Protein AF-A0A7W1NS97-F1 (afdb_monomer_lite)

Sequence (180 aa):
MHKWMLFLVIACLSVSNKSIAQDATPAAPERVLAISTVPILVPPLTSDNAIERYTIAMKKADDAGVKGNLITKRWSELEPSAGQYTLDDFSGDLNYRTATYYSIELVGIQVLNTTAKETPSDLMKVAFDSPQMIDRFQKLWDALLPHLNKNGNYSGREKRSSMKGSRKGIKHVDTLFTSG

Radius of gyration: 30.52 Å; chains: 1; bounding box: 34×119×59 Å

pLDDT: mean 76.78, std 21.69, range [33.47, 98.56]

Secondary structure (DSSP, 8-state):
----------------------PPPPPPPPPPPEE------SSPP-HHHHHHHHHHHHHHHHHTT--EEEEEEEHHHH-SBTTB---HHHHHHHHHHHHHH--EEEEEEESEETTEE-S-GGGTTS-TTSHHHHHHHHHHHHHHTTTS-TTS--TT---TTSSSS---------------

Structure (mmCIF, N/CA/C/O backbone):
data_AF-A0A7W1NS97-F1
#
_entry.id   AF-A0A7W1NS97-F1
#
loop_
_atom_site.group_PDB
_atom_site.id
_atom_site.type_symbol
_atom_site.label_atom_id
_atom_site.label_alt_id
_atom_site.label_comp_id
_atom_site.label_asym_id
_atom_site.label_entity_id
_atom_site.label_seq_id
_atom_site.pdbx_PDB_ins_code
_atom_site.Cartn_x
_atom_site.Cartn_y
_atom_site.Cartn_z
_atom_site.occupancy
_atom_site.B_iso_or_equiv
_atom_site.auth_seq_id
_atom_site.auth_comp_id
_atom_site.auth_asym_id
_atom_site.auth_atom_id
_atom_site.pdbx_PDB_model_num
ATOM 1 N N . MET A 1 1 ? 4.764 99.474 9.372 1.00 42.44 1 MET A N 1
ATOM 2 C CA . MET A 1 1 ? 3.933 99.320 8.156 1.00 42.44 1 MET A CA 1
ATOM 3 C C . MET A 1 1 ? 3.620 97.842 7.985 1.00 42.44 1 MET A C 1
ATOM 5 O O . MET A 1 1 ? 4.542 97.043 7.925 1.00 42.44 1 MET A O 1
ATOM 9 N N . HIS A 1 2 ? 2.337 97.489 8.052 1.00 43.53 2 HIS A N 1
ATOM 10 C CA . HIS A 1 2 ? 1.835 96.120 8.195 1.00 43.53 2 HIS A CA 1
ATOM 11 C C . HIS A 1 2 ? 1.759 95.410 6.834 1.00 43.53 2 HIS A C 1
ATOM 13 O O . HIS A 1 2 ? 1.086 95.902 5.932 1.00 43.53 2 HIS A O 1
ATOM 19 N N . LYS A 1 3 ? 2.403 94.244 6.696 1.00 49.88 3 LYS A N 1
ATOM 20 C CA . LYS A 1 3 ? 2.183 93.307 5.584 1.00 49.88 3 LYS A CA 1
ATOM 21 C C . LYS A 1 3 ? 1.525 92.043 6.134 1.00 49.88 3 LYS A C 1
ATOM 23 O O . LYS A 1 3 ? 2.154 91.278 6.856 1.00 49.88 3 LYS A O 1
ATOM 28 N N . TRP A 1 4 ? 0.253 91.864 5.796 1.00 42.16 4 TRP A N 1
ATOM 29 C CA . TRP A 1 4 ? -0.492 90.624 5.986 1.00 42.16 4 TRP A CA 1
ATOM 30 C C . TRP A 1 4 ? 0.001 89.592 4.968 1.00 42.16 4 TRP A C 1
ATOM 32 O O . TRP A 1 4 ? 0.036 89.879 3.772 1.00 42.16 4 TRP A O 1
ATOM 42 N N . MET A 1 5 ? 0.399 88.410 5.435 1.00 52.81 5 MET A N 1
ATOM 43 C CA . MET A 1 5 ? 0.837 87.302 4.588 1.00 52.81 5 MET A CA 1
ATOM 44 C C . MET A 1 5 ? -0.236 86.211 4.628 1.00 52.81 5 MET A C 1
ATOM 46 O O . MET A 1 5 ? -0.421 85.532 5.635 1.00 52.81 5 MET A O 1
ATOM 50 N N . LEU A 1 6 ? -0.986 86.114 3.531 1.00 52.41 6 LEU A N 1
ATOM 51 C CA . LEU A 1 6 ? -2.028 85.123 3.282 1.00 52.41 6 LEU A CA 1
ATOM 52 C C . LEU A 1 6 ? -1.347 83.796 2.896 1.00 52.41 6 LEU A C 1
ATOM 54 O O . LEU A 1 6 ? -0.725 83.713 1.839 1.00 52.41 6 LEU A O 1
ATOM 58 N N . PHE A 1 7 ? -1.431 82.769 3.743 1.00 45.03 7 PHE A N 1
ATOM 59 C CA . PHE A 1 7 ? -0.982 81.417 3.395 1.00 45.03 7 PHE A CA 1
ATOM 60 C C . PHE A 1 7 ? -2.134 80.648 2.736 1.00 45.03 7 PHE A C 1
ATOM 62 O O . PHE A 1 7 ? -3.095 80.257 3.394 1.00 45.03 7 PHE A O 1
ATOM 69 N N . LEU A 1 8 ? -2.027 80.441 1.423 1.00 50.50 8 LEU A N 1
ATOM 70 C CA . LEU A 1 8 ? -2.881 79.546 0.647 1.00 50.50 8 LEU A CA 1
ATOM 71 C C . LEU A 1 8 ? -2.296 78.127 0.735 1.00 50.50 8 LEU A C 1
ATOM 73 O O . LEU A 1 8 ? -1.243 77.850 0.163 1.00 50.50 8 LEU A O 1
ATOM 77 N N . VAL A 1 9 ? -2.959 77.230 1.464 1.00 49.09 9 VAL A N 1
ATOM 78 C CA . VAL A 1 9 ? -2.593 75.806 1.525 1.00 49.09 9 VAL A CA 1
ATOM 79 C C . VAL A 1 9 ? -3.272 75.086 0.361 1.00 49.09 9 VAL A C 1
ATOM 81 O O . VAL A 1 9 ? -4.471 74.823 0.398 1.00 49.09 9 VAL A O 1
ATOM 84 N N . ILE A 1 10 ? -2.507 74.774 -0.687 1.00 55.78 10 ILE A N 1
ATOM 85 C CA . ILE A 1 10 ? -2.942 73.888 -1.773 1.00 55.78 10 ILE A CA 1
ATOM 86 C C . ILE A 1 10 ? -2.661 72.449 -1.331 1.00 55.78 10 ILE A C 1
ATOM 88 O O . ILE A 1 10 ? -1.513 72.006 -1.299 1.00 55.78 10 ILE A O 1
ATOM 92 N N . ALA A 1 11 ? -3.713 71.718 -0.967 1.00 49.06 11 ALA A N 1
ATOM 93 C CA . ALA A 1 11 ? -3.638 70.286 -0.713 1.00 49.06 11 ALA A CA 1
ATOM 94 C C . ALA A 1 11 ? -3.582 69.531 -2.054 1.00 49.06 11 ALA A C 1
ATOM 96 O O . ALA A 1 11 ? -4.597 69.349 -2.724 1.00 49.06 11 ALA A O 1
ATOM 97 N N . CYS A 1 12 ? -2.385 69.096 -2.452 1.00 41.09 12 CYS A N 1
ATOM 98 C CA . CYS A 1 12 ? -2.197 68.156 -3.557 1.00 41.09 12 CYS A CA 1
ATOM 99 C C . CYS A 1 12 ? -2.679 66.762 -3.123 1.00 41.09 12 CYS A C 1
ATOM 101 O O . CYS A 1 12 ? -1.971 66.037 -2.424 1.00 41.09 12 CYS A O 1
ATOM 103 N N . LEU A 1 13 ? -3.893 66.384 -3.526 1.00 44.28 13 LEU A N 1
ATOM 104 C CA . LEU A 1 13 ? -4.386 65.011 -3.428 1.00 44.28 13 LEU A CA 1
ATOM 105 C C . LEU A 1 13 ? -3.743 64.168 -4.536 1.00 44.28 13 LEU A C 1
ATOM 107 O O . LEU A 1 13 ? -4.236 64.091 -5.659 1.00 44.28 13 LEU A O 1
ATOM 111 N N . SER A 1 14 ? -2.620 63.533 -4.212 1.00 56.59 14 SER A N 1
ATOM 112 C CA . SER A 1 14 ? -1.971 62.539 -5.065 1.00 56.59 14 SER A CA 1
ATOM 113 C C . SER A 1 14 ? -2.809 61.256 -5.092 1.00 56.59 14 SER A C 1
ATOM 115 O O . SER A 1 14 ? -2.684 60.403 -4.211 1.00 56.59 14 SER A O 1
ATOM 117 N N . VAL A 1 15 ? -3.668 61.092 -6.100 1.00 48.72 15 VAL A N 1
ATOM 118 C CA . VAL A 1 15 ? -4.340 59.812 -6.370 1.00 48.72 15 VAL A CA 1
ATOM 119 C C . VAL A 1 15 ? -3.282 58.824 -6.868 1.00 48.72 15 VAL A C 1
ATOM 121 O O . VAL A 1 15 ? -2.881 58.842 -8.029 1.00 48.72 15 VAL A O 1
ATOM 124 N N . SER A 1 16 ? -2.768 57.985 -5.968 1.00 59.44 16 SER A N 1
ATOM 125 C CA . SER A 1 16 ? -1.888 56.876 -6.342 1.00 59.44 16 SER A CA 1
ATOM 126 C C . SER A 1 16 ? -2.710 55.803 -7.052 1.00 59.44 16 SER A C 1
ATOM 128 O O . SER A 1 16 ? -3.383 55.005 -6.401 1.00 59.44 16 SER A O 1
ATOM 130 N N . ASN A 1 17 ? -2.629 55.760 -8.382 1.00 54.44 17 ASN A N 1
ATOM 131 C CA . ASN A 1 17 ? -3.072 54.613 -9.170 1.00 54.44 17 ASN A CA 1
ATOM 132 C C . ASN A 1 17 ? -2.186 53.407 -8.827 1.00 54.44 17 ASN A C 1
ATOM 134 O O . ASN A 1 17 ? -1.141 53.186 -9.439 1.00 54.44 17 ASN A O 1
ATOM 138 N N . LYS A 1 18 ? -2.588 52.622 -7.823 1.00 53.09 18 LYS A N 1
ATOM 139 C CA . LYS A 1 18 ? -2.045 51.279 -7.619 1.00 53.09 18 LYS A CA 1
ATOM 140 C C . LYS A 1 18 ? -2.528 50.416 -8.779 1.00 53.09 18 LYS A C 1
ATOM 142 O O . L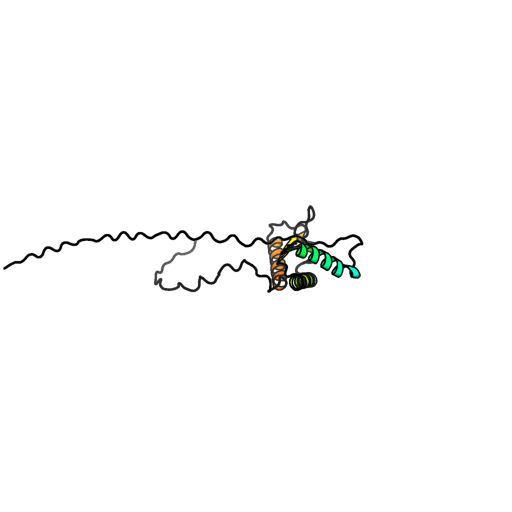YS A 1 18 ? -3.661 49.947 -8.774 1.00 53.09 18 LYS A O 1
ATOM 147 N N . SER A 1 19 ? -1.668 50.243 -9.778 1.00 58.56 19 SER A N 1
ATOM 148 C CA . SER A 1 19 ? -1.813 49.178 -10.765 1.00 58.56 19 SER A CA 1
ATOM 149 C C . SER A 1 19 ? -1.901 47.856 -10.003 1.00 58.56 19 SER A C 1
ATOM 151 O O . SER A 1 19 ? -0.951 47.467 -9.320 1.00 58.56 19 SER A O 1
ATOM 153 N N . ILE A 1 20 ? -3.068 47.215 -10.039 1.00 54.00 20 ILE A N 1
ATOM 154 C CA . ILE A 1 20 ? -3.230 45.852 -9.544 1.00 54.00 20 ILE A CA 1
ATOM 155 C C . ILE A 1 20 ? -2.512 44.989 -10.574 1.00 54.00 20 ILE A C 1
ATOM 157 O O . ILE A 1 20 ? -3.050 44.718 -11.646 1.00 54.00 20 ILE A O 1
ATOM 161 N N . ALA A 1 21 ? -1.259 44.641 -10.286 1.00 61.03 21 ALA A N 1
ATOM 162 C CA . ALA A 1 21 ? -0.554 43.623 -11.042 1.00 61.03 21 ALA A CA 1
ATOM 163 C C . ALA A 1 21 ? -1.426 42.364 -11.015 1.00 61.03 21 ALA A C 1
ATOM 165 O O . ALA A 1 21 ? -1.726 41.829 -9.949 1.00 61.03 21 ALA A O 1
ATOM 166 N N . GLN A 1 22 ? -1.910 41.963 -12.186 1.00 57.50 22 GLN A N 1
ATOM 167 C CA . GLN A 1 22 ? -2.656 40.731 -12.361 1.00 57.50 22 GLN A CA 1
ATOM 168 C C . GLN A 1 22 ? -1.674 39.592 -12.083 1.00 57.50 22 GLN A C 1
ATOM 170 O O . GLN A 1 22 ? -0.779 39.346 -12.892 1.00 57.50 22 GLN A O 1
ATOM 175 N N . ASP A 1 23 ? -1.786 38.974 -10.903 1.00 64.62 23 ASP A N 1
ATOM 176 C CA . ASP A 1 23 ? -0.985 37.807 -10.542 1.00 64.62 23 ASP A CA 1
ATOM 177 C C . ASP A 1 23 ? -1.112 36.777 -11.666 1.00 64.62 23 ASP A C 1
ATOM 179 O O . ASP A 1 23 ? -2.217 36.391 -12.060 1.00 64.62 23 ASP A O 1
ATOM 183 N N . ALA A 1 24 ? 0.028 36.388 -12.235 1.00 67.31 24 ALA A N 1
ATOM 184 C CA . ALA A 1 24 ? 0.067 35.391 -13.287 1.00 67.31 24 ALA A CA 1
ATOM 185 C C . ALA A 1 24 ? -0.602 34.110 -12.777 1.00 67.31 24 ALA A C 1
ATOM 187 O O . ALA A 1 24 ? -0.263 33.615 -11.699 1.00 67.31 24 ALA A O 1
ATOM 188 N N . THR A 1 25 ? -1.546 33.572 -13.552 1.00 71.62 25 THR A N 1
ATOM 189 C CA . THR A 1 25 ? -2.173 32.283 -13.257 1.00 71.62 25 THR A CA 1
ATOM 190 C C . THR A 1 25 ? -1.071 31.250 -13.011 1.00 71.62 25 THR A C 1
ATOM 192 O O . THR A 1 25 ? -0.216 31.082 -13.888 1.00 71.62 25 THR A O 1
ATOM 195 N N . PRO A 1 26 ? -1.049 30.566 -11.849 1.00 72.81 26 PRO A N 1
ATOM 196 C CA . PRO A 1 26 ? -0.063 29.530 -11.587 1.00 72.81 26 PRO A CA 1
ATOM 197 C C . PRO A 1 26 ? -0.066 28.513 -12.727 1.00 72.81 26 PRO A C 1
ATOM 199 O O . PRO A 1 26 ? -1.133 28.069 -13.160 1.00 72.81 26 PRO A O 1
ATOM 202 N N . ALA A 1 27 ? 1.120 28.161 -13.229 1.00 77.75 27 ALA A N 1
ATOM 203 C CA . ALA A 1 27 ? 1.251 27.109 -14.227 1.00 77.75 27 ALA A CA 1
ATOM 204 C C . ALA A 1 27 ? 0.567 25.837 -13.707 1.00 77.75 27 ALA A C 1
ATOM 206 O O . ALA A 1 27 ? 0.719 25.480 -12.535 1.00 77.75 27 ALA A O 1
ATOM 207 N N . ALA A 1 28 ? -0.215 25.178 -14.566 1.00 73.88 28 ALA A N 1
ATOM 208 C CA . ALA A 1 28 ? -0.874 23.936 -14.192 1.00 73.88 28 ALA A CA 1
ATOM 209 C C . ALA A 1 28 ? 0.185 22.922 -13.724 1.00 73.88 28 ALA A C 1
ATOM 211 O O . ALA A 1 28 ? 1.239 22.823 -14.360 1.00 73.88 28 ALA A O 1
ATOM 212 N N . PRO A 1 29 ? -0.066 22.182 -12.629 1.00 76.31 29 PRO A N 1
ATOM 213 C CA . PRO A 1 29 ? 0.884 21.187 -12.161 1.00 76.31 29 PRO A CA 1
ATOM 214 C C . PRO A 1 29 ? 1.110 20.134 -13.247 1.00 76.31 29 PRO A C 1
ATOM 216 O O . PRO A 1 29 ? 0.182 19.764 -13.976 1.00 76.31 29 PRO A O 1
ATOM 219 N N . GLU A 1 30 ? 2.349 19.657 -13.343 1.00 80.81 30 GLU A N 1
ATOM 220 C CA . GLU A 1 30 ? 2.714 18.552 -14.223 1.00 80.81 30 GLU A CA 1
ATOM 221 C C . GLU A 1 30 ? 1.827 17.337 -13.917 1.00 80.81 30 GLU A C 1
ATOM 223 O O . GLU A 1 30 ? 1.668 16.933 -12.762 1.00 80.81 30 GLU A O 1
ATOM 228 N N . ARG A 1 31 ? 1.195 16.777 -14.952 1.00 81.56 31 ARG A N 1
ATOM 229 C CA . ARG A 1 31 ? 0.335 15.598 -14.821 1.00 81.56 31 ARG A CA 1
ATOM 230 C C . ARG A 1 31 ? 1.141 14.362 -15.179 1.00 81.56 31 ARG A C 1
ATOM 232 O O . ARG A 1 31 ? 1.620 14.245 -16.302 1.00 81.56 31 ARG A O 1
ATOM 239 N N . VAL A 1 32 ? 1.234 13.429 -14.241 1.00 82.19 32 VAL A N 1
ATOM 240 C CA . VAL A 1 32 ? 1.912 12.147 -14.437 1.00 82.19 32 VAL A CA 1
ATOM 241 C C . VAL A 1 32 ? 0.875 11.065 -14.716 1.00 82.19 32 VAL A C 1
ATOM 243 O O . VAL A 1 32 ? -0.061 10.881 -13.937 1.00 82.19 32 VAL A O 1
ATOM 246 N N . LEU A 1 33 ? 1.044 10.334 -15.821 1.00 88.31 33 LEU A N 1
ATOM 247 C CA . LEU A 1 33 ? 0.286 9.110 -16.063 1.00 88.31 33 LEU A CA 1
ATOM 248 C C . LEU A 1 33 ? 0.733 8.050 -15.055 1.00 88.31 33 LEU A C 1
ATOM 250 O O . LEU A 1 33 ? 1.902 7.654 -15.059 1.00 88.31 33 LEU A O 1
ATOM 254 N N . ALA A 1 34 ? -0.208 7.585 -14.234 1.00 89.69 34 ALA A N 1
ATOM 255 C CA . ALA A 1 34 ? 0.006 6.502 -13.290 1.00 89.69 34 ALA A CA 1
ATOM 256 C C . ALA A 1 34 ? -0.949 5.335 -13.551 1.00 89.69 34 ALA A C 1
ATOM 258 O O . ALA A 1 34 ? -2.145 5.548 -13.755 1.00 89.69 34 ALA A O 1
ATOM 259 N N . ILE A 1 35 ? -0.428 4.108 -13.519 1.00 91.31 35 ILE A N 1
ATOM 260 C CA . ILE A 1 35 ? -1.227 2.879 -13.633 1.00 91.31 35 ILE A CA 1
ATOM 261 C C . ILE A 1 35 ? -0.839 1.887 -12.537 1.00 91.31 35 ILE A C 1
ATOM 263 O O . ILE A 1 35 ? 0.261 1.952 -12.002 1.00 91.31 35 ILE A O 1
ATOM 267 N N . SER A 1 36 ? -1.724 0.952 -12.194 1.00 91.19 36 SER A N 1
ATOM 268 C CA . SER A 1 36 ? -1.328 -0.185 -11.359 1.00 91.19 36 SER A CA 1
ATOM 269 C C . SER A 1 36 ? -0.723 -1.265 -12.249 1.00 91.19 36 SER A C 1
ATOM 271 O O . SER A 1 36 ? -1.423 -1.878 -13.058 1.00 91.19 36 SER A O 1
ATOM 273 N N . THR A 1 37 ? 0.589 -1.461 -12.143 1.00 91.31 37 THR A N 1
ATOM 274 C CA . THR A 1 37 ? 1.310 -2.413 -12.989 1.00 91.31 37 THR A CA 1
ATOM 275 C C . THR A 1 37 ? 1.310 -3.795 -12.352 1.00 91.31 37 THR A C 1
ATOM 277 O O . THR A 1 37 ? 2.015 -4.050 -11.374 1.00 91.31 37 THR A O 1
ATOM 280 N N . VAL A 1 38 ? 0.538 -4.706 -12.938 1.00 89.38 38 VAL A N 1
ATOM 281 C CA . VAL A 1 38 ? 0.438 -6.109 -12.518 1.00 89.38 38 VAL A CA 1
ATOM 282 C C . VAL A 1 38 ? 1.061 -7.032 -13.568 1.00 89.38 38 VAL A C 1
ATOM 284 O O . VAL A 1 38 ? 0.863 -6.821 -14.768 1.00 89.38 38 VAL A O 1
ATOM 287 N N . PRO A 1 39 ? 1.823 -8.059 -13.152 1.00 91.25 39 PRO A N 1
ATOM 288 C CA . PRO A 1 39 ? 2.391 -9.024 -14.072 1.00 91.25 39 PRO A CA 1
ATOM 289 C C . PRO A 1 39 ? 1.295 -9.910 -14.659 1.00 91.25 39 PRO A C 1
ATOM 291 O O . PRO A 1 39 ? 0.219 -10.088 -14.087 1.00 91.25 39 PRO A O 1
ATOM 294 N N . ILE A 1 40 ? 1.600 -10.533 -15.795 1.00 90.50 40 ILE A N 1
ATOM 295 C CA . ILE A 1 40 ? 0.772 -11.622 -16.315 1.00 90.50 40 ILE A CA 1
ATOM 296 C C . ILE A 1 40 ? 0.730 -12.721 -15.234 1.00 90.50 40 ILE A C 1
ATOM 298 O O . ILE A 1 40 ? 1.746 -12.991 -14.586 1.00 90.50 40 ILE A O 1
ATOM 302 N N . LEU A 1 41 ? -0.423 -13.369 -15.041 1.00 91.38 41 LEU A N 1
ATOM 303 C CA . LEU A 1 41 ? -0.627 -14.399 -14.004 1.00 91.38 41 LEU A CA 1
ATOM 304 C C . LEU A 1 41 ? -0.704 -15.833 -14.555 1.00 91.38 41 LEU A C 1
ATOM 306 O O . LEU A 1 41 ? -0.917 -16.774 -13.798 1.00 91.38 41 LEU A O 1
ATOM 310 N N . VAL A 1 42 ? -0.539 -16.003 -15.871 1.00 91.94 42 VAL A N 1
ATOM 311 C CA . VAL A 1 42 ? -0.485 -17.310 -16.544 1.00 91.94 42 VAL A CA 1
ATOM 312 C C . VAL A 1 42 ? 0.895 -17.495 -17.194 1.00 91.94 42 VAL A C 1
ATOM 314 O O . VAL A 1 42 ? 1.293 -16.638 -17.993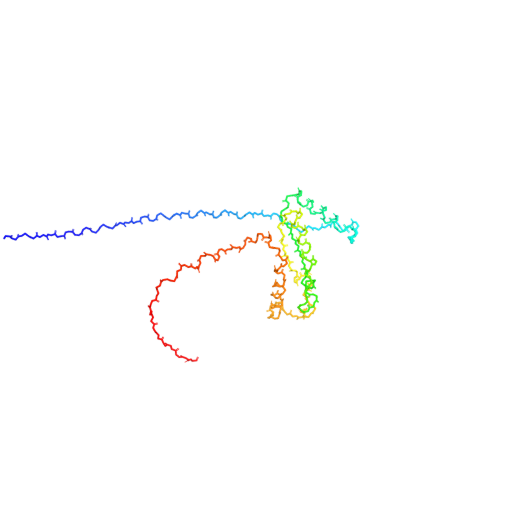 1.00 91.94 42 VAL A O 1
ATOM 317 N N . PRO A 1 43 ? 1.672 -18.538 -16.844 1.00 89.25 43 PRO A N 1
ATOM 318 C CA . PRO A 1 43 ? 1.452 -19.471 -15.727 1.00 89.25 43 PRO A CA 1
ATOM 319 C C . PRO A 1 43 ? 1.453 -18.755 -14.358 1.00 89.25 43 PRO A C 1
ATOM 321 O O . PRO A 1 43 ? 1.843 -17.582 -14.310 1.00 89.25 43 PRO A O 1
ATOM 324 N N . PRO A 1 44 ? 1.021 -19.432 -13.270 1.00 93.19 44 PRO A N 1
ATOM 325 C CA . PRO A 1 44 ? 0.973 -18.846 -11.934 1.00 93.19 44 PRO A CA 1
ATOM 326 C C . PRO A 1 44 ? 2.289 -18.187 -11.527 1.00 93.19 44 PRO A C 1
ATOM 328 O O . PRO A 1 44 ? 3.379 -18.665 -11.860 1.00 93.19 44 PRO A O 1
ATOM 331 N N . LEU A 1 45 ? 2.170 -17.088 -10.787 1.00 90.00 45 LEU A N 1
ATOM 332 C CA . LEU A 1 45 ? 3.322 -16.409 -10.216 1.00 90.00 45 LEU A CA 1
ATOM 333 C C . LEU A 1 45 ? 3.921 -17.288 -9.107 1.00 90.00 45 LEU A C 1
ATOM 335 O O . LEU A 1 45 ? 3.213 -17.685 -8.181 1.00 90.00 45 LEU A O 1
ATOM 339 N N . THR A 1 46 ? 5.209 -17.592 -9.207 1.00 91.81 46 THR A N 1
ATOM 340 C CA . THR A 1 46 ? 5.991 -18.335 -8.209 1.00 91.81 46 THR A CA 1
ATOM 341 C C . THR A 1 46 ? 7.171 -17.484 -7.754 1.00 91.81 46 THR A C 1
ATOM 343 O O . THR A 1 46 ? 7.511 -16.498 -8.407 1.00 91.81 46 THR A O 1
ATOM 346 N N . SER A 1 47 ? 7.831 -17.862 -6.656 1.00 87.38 47 SER A N 1
ATOM 347 C CA . SER A 1 47 ? 9.081 -17.217 -6.219 1.00 87.38 47 SER A CA 1
ATOM 348 C C . SER A 1 47 ? 10.116 -17.131 -7.343 1.00 87.38 47 SER A C 1
ATOM 350 O O . SER A 1 47 ? 10.777 -16.108 -7.499 1.00 87.38 47 SER A O 1
ATOM 352 N N . ASP A 1 48 ? 10.197 -18.181 -8.159 1.00 90.94 48 ASP A N 1
ATOM 353 C CA . ASP A 1 48 ? 11.239 -18.351 -9.169 1.00 90.94 48 ASP A CA 1
ATOM 354 C C . ASP A 1 48 ? 11.014 -17.463 -10.399 1.00 90.94 48 ASP A C 1
ATOM 356 O O . ASP A 1 48 ? 11.972 -17.085 -11.067 1.00 90.94 48 ASP A O 1
ATOM 360 N N . ASN A 1 49 ? 9.757 -17.106 -10.698 1.00 90.38 49 ASN A N 1
ATOM 361 C CA . ASN A 1 49 ? 9.404 -16.300 -11.872 1.00 90.38 49 ASN A CA 1
ATOM 362 C C . ASN A 1 49 ? 8.901 -14.883 -11.535 1.00 90.38 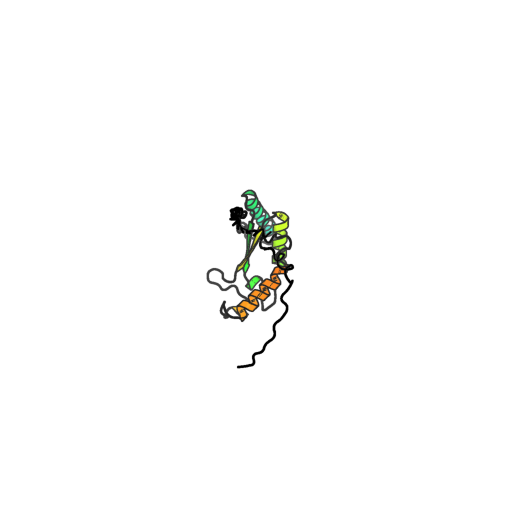49 ASN A C 1
ATOM 364 O O . ASN A 1 49 ? 8.729 -14.067 -12.443 1.00 90.38 49 ASN A O 1
ATOM 368 N N . ALA A 1 50 ? 8.668 -14.568 -10.255 1.00 87.81 50 ALA A N 1
ATOM 369 C CA . ALA A 1 50 ? 8.041 -13.314 -9.849 1.00 87.81 50 ALA A CA 1
ATOM 370 C C . ALA A 1 50 ? 8.841 -12.089 -10.301 1.00 87.81 50 ALA A C 1
ATOM 372 O O . ALA A 1 50 ? 8.271 -11.185 -10.914 1.00 87.81 50 ALA A O 1
ATOM 373 N N . ILE A 1 51 ? 10.152 -12.074 -10.037 1.00 85.69 51 ILE A N 1
ATOM 374 C CA . ILE A 1 51 ? 11.019 -10.928 -10.343 1.00 85.69 51 ILE A CA 1
ATOM 375 C C . ILE A 1 51 ? 10.981 -10.626 -11.840 1.00 85.69 51 ILE A C 1
ATOM 377 O O . ILE A 1 51 ? 10.588 -9.528 -12.223 1.00 85.69 51 ILE A O 1
ATOM 381 N N . GLU A 1 52 ? 11.293 -11.612 -12.685 1.00 90.75 52 GLU A N 1
ATOM 382 C CA . GLU A 1 52 ? 11.301 -11.456 -14.144 1.00 90.75 52 GLU A CA 1
ATOM 383 C C . GLU A 1 52 ? 9.955 -10.933 -14.669 1.00 90.75 52 GLU A C 1
ATOM 385 O O . GLU A 1 52 ? 9.897 -10.000 -15.474 1.00 90.75 52 GLU A O 1
ATOM 390 N N . ARG A 1 53 ? 8.846 -11.490 -14.176 1.00 91.69 53 ARG A N 1
ATOM 391 C CA . ARG A 1 53 ? 7.495 -11.124 -14.618 1.00 91.69 53 ARG A CA 1
ATOM 392 C C . ARG A 1 53 ? 7.126 -9.698 -14.220 1.00 91.69 53 ARG A C 1
ATOM 394 O O . ARG A 1 53 ? 6.528 -8.985 -15.030 1.00 91.69 53 ARG A O 1
ATOM 401 N N . TYR A 1 54 ? 7.499 -9.266 -13.015 1.00 88.75 54 TYR A N 1
ATOM 402 C CA . TYR A 1 54 ? 7.344 -7.874 -12.594 1.00 88.75 54 TYR A CA 1
ATOM 403 C C . TYR A 1 54 ? 8.237 -6.939 -13.411 1.00 88.75 54 TYR A C 1
ATOM 405 O O . TYR A 1 54 ? 7.752 -5.906 -13.867 1.00 88.75 54 TYR A O 1
ATOM 413 N N . THR A 1 55 ? 9.496 -7.308 -13.667 1.00 89.00 55 THR A N 1
ATOM 414 C CA . THR A 1 55 ? 10.414 -6.533 -14.515 1.00 89.00 55 THR A CA 1
ATOM 415 C C . THR A 1 55 ? 9.820 -6.319 -15.910 1.00 89.00 55 THR A C 1
ATOM 417 O O . THR A 1 55 ? 9.761 -5.188 -16.385 1.00 89.00 55 THR A O 1
ATOM 420 N N . ILE A 1 56 ? 9.298 -7.372 -16.549 1.00 93.06 56 ILE A N 1
ATOM 421 C CA . ILE A 1 56 ? 8.666 -7.278 -17.874 1.00 93.06 56 ILE A CA 1
ATOM 422 C C . ILE A 1 56 ? 7.447 -6.348 -17.847 1.00 93.06 56 ILE A C 1
ATOM 424 O O . ILE A 1 56 ? 7.268 -5.544 -18.762 1.00 93.06 56 ILE A O 1
ATOM 428 N N . ALA A 1 57 ? 6.596 -6.451 -16.824 1.00 92.94 57 ALA A N 1
ATOM 429 C CA . ALA A 1 57 ? 5.407 -5.610 -16.711 1.00 92.94 57 ALA A CA 1
ATOM 430 C C . ALA A 1 57 ? 5.767 -4.129 -16.510 1.00 92.94 57 ALA A C 1
ATOM 432 O O . ALA A 1 57 ? 5.230 -3.273 -17.211 1.00 92.94 57 ALA A O 1
ATOM 433 N N . MET A 1 58 ? 6.718 -3.838 -15.618 1.00 90.69 58 MET A N 1
ATOM 434 C CA . MET A 1 58 ? 7.209 -2.479 -15.364 1.00 90.69 58 MET A CA 1
ATOM 435 C C . MET A 1 58 ? 7.869 -1.877 -16.601 1.00 90.69 58 MET A C 1
ATOM 437 O O . MET A 1 58 ? 7.557 -0.747 -16.965 1.00 90.69 58 MET A O 1
ATOM 441 N N . LYS A 1 59 ? 8.700 -2.652 -17.310 1.00 91.81 59 LYS A N 1
ATOM 442 C CA . LYS A 1 59 ? 9.289 -2.211 -18.576 1.00 91.81 59 LYS A CA 1
ATOM 443 C C . LYS A 1 59 ? 8.220 -1.853 -19.610 1.00 91.81 59 LYS A C 1
ATOM 445 O O . LYS A 1 59 ? 8.331 -0.821 -20.256 1.00 91.81 59 LYS A O 1
ATOM 450 N N . LYS A 1 60 ? 7.168 -2.666 -19.751 1.00 93.81 60 LYS A N 1
ATOM 451 C CA . LYS A 1 60 ? 6.064 -2.361 -20.677 1.00 93.81 60 LYS A CA 1
ATOM 452 C C . LYS A 1 60 ? 5.328 -1.073 -20.309 1.00 93.81 60 LYS A C 1
ATOM 454 O O . LYS A 1 60 ? 4.922 -0.343 -21.207 1.00 93.81 60 LYS A O 1
ATOM 459 N N . ALA A 1 61 ? 5.140 -0.810 -19.017 1.00 93.00 61 ALA A N 1
ATOM 460 C CA . ALA A 1 61 ? 4.540 0.436 -18.554 1.00 93.00 61 ALA A CA 1
ATOM 461 C C . ALA A 1 61 ? 5.437 1.641 -18.888 1.00 93.00 61 ALA A C 1
ATOM 463 O O . ALA A 1 61 ? 4.956 2.617 -19.463 1.00 93.00 61 ALA A O 1
ATOM 464 N N . ASP A 1 62 ? 6.739 1.552 -18.599 1.00 91.44 62 ASP A N 1
ATOM 465 C CA . ASP A 1 62 ? 7.699 2.620 -18.906 1.00 91.44 62 ASP A CA 1
ATOM 466 C C . ASP A 1 62 ? 7.822 2.882 -20.418 1.00 91.44 62 ASP A C 1
ATOM 468 O O . ASP A 1 62 ? 7.730 4.033 -20.847 1.00 91.44 62 ASP A O 1
ATOM 472 N N . ASP A 1 63 ? 7.909 1.825 -21.237 1.00 93.06 63 ASP A N 1
ATOM 473 C CA . ASP A 1 63 ? 7.925 1.915 -22.706 1.00 93.06 63 ASP A CA 1
ATOM 474 C C . ASP A 1 63 ? 6.638 2.580 -23.253 1.00 93.06 63 ASP A C 1
ATOM 476 O O . ASP A 1 63 ? 6.658 3.204 -24.314 1.00 93.06 63 ASP A O 1
ATOM 480 N N . ALA A 1 64 ? 5.517 2.490 -22.522 1.00 93.62 64 ALA A N 1
ATOM 481 C CA . ALA A 1 64 ? 4.251 3.159 -22.837 1.00 93.62 64 ALA A CA 1
ATOM 482 C C . ALA A 1 64 ? 4.159 4.607 -22.308 1.00 93.62 64 ALA A C 1
ATOM 484 O O . ALA A 1 64 ? 3.111 5.245 -22.428 1.00 93.62 64 ALA A O 1
ATOM 485 N N . GLY A 1 65 ? 5.231 5.142 -21.717 1.00 91.56 65 GLY A N 1
ATOM 486 C CA . GLY A 1 65 ? 5.289 6.508 -21.193 1.00 91.56 65 GLY A CA 1
ATOM 487 C C . GLY A 1 65 ? 4.643 6.690 -19.818 1.00 91.56 65 GLY A C 1
ATOM 488 O O . GLY A 1 65 ? 4.432 7.825 -19.389 1.00 91.56 65 GLY A O 1
ATOM 489 N N . VAL A 1 66 ? 4.331 5.605 -19.107 1.00 91.88 66 VAL A N 1
ATOM 490 C CA . VAL A 1 66 ? 3.868 5.673 -17.717 1.00 91.88 66 VAL A CA 1
ATOM 491 C C . VAL A 1 66 ? 5.017 6.160 -16.838 1.00 91.88 66 VAL A C 1
ATOM 493 O O . VAL A 1 66 ? 6.121 5.627 -16.904 1.00 91.88 66 VAL A O 1
ATOM 496 N N . LYS A 1 67 ? 4.756 7.158 -15.986 1.00 88.38 67 LYS A N 1
ATOM 497 C CA . LYS A 1 67 ? 5.752 7.706 -15.045 1.00 88.38 67 LYS A CA 1
ATOM 498 C C . LYS A 1 67 ? 5.340 7.594 -13.581 1.00 88.38 67 LYS A C 1
ATOM 500 O O . LYS A 1 67 ? 6.133 7.915 -12.702 1.00 88.38 67 LYS A O 1
ATOM 505 N N . GLY A 1 68 ? 4.135 7.100 -13.307 1.00 88.88 68 GLY A N 1
ATOM 506 C CA . GLY A 1 68 ? 3.686 6.747 -11.968 1.00 88.88 68 GLY A CA 1
ATOM 507 C C . GLY A 1 68 ? 3.185 5.311 -11.886 1.00 88.88 68 GLY A C 1
ATOM 508 O O . GLY A 1 68 ? 2.678 4.754 -12.856 1.00 88.88 68 GLY A O 1
ATOM 509 N N . ASN A 1 69 ? 3.286 4.710 -10.711 1.00 89.31 69 ASN A N 1
ATOM 510 C CA . ASN A 1 69 ? 2.748 3.384 -10.462 1.00 89.31 69 ASN A CA 1
ATOM 511 C C . ASN A 1 69 ? 1.907 3.391 -9.183 1.00 89.31 69 ASN A C 1
ATOM 513 O O . ASN A 1 69 ? 2.276 4.025 -8.201 1.00 89.31 69 ASN A O 1
ATOM 517 N N . LEU A 1 70 ? 0.746 2.734 -9.214 1.00 89.12 70 LEU A N 1
ATOM 518 C CA . LEU A 1 70 ? -0.126 2.591 -8.048 1.00 89.12 70 LEU A CA 1
ATOM 519 C C . LEU A 1 70 ? 0.066 1.213 -7.420 1.00 89.12 70 LEU A C 1
ATOM 521 O O . LEU A 1 70 ? -0.254 0.190 -8.036 1.00 89.12 70 LEU A O 1
ATOM 525 N N . ILE A 1 71 ? 0.507 1.208 -6.166 1.00 87.75 71 ILE A N 1
ATOM 526 C CA . ILE A 1 71 ? 0.603 0.019 -5.323 1.00 87.75 71 ILE A CA 1
ATOM 527 C C . ILE A 1 71 ? -0.447 0.127 -4.232 1.00 87.75 71 ILE A C 1
ATOM 529 O O . ILE A 1 71 ? -0.515 1.121 -3.512 1.00 87.75 71 ILE A O 1
ATOM 533 N N . THR A 1 72 ? -1.252 -0.918 -4.083 1.00 90.50 72 THR A N 1
ATOM 534 C CA . THR A 1 72 ? -2.233 -1.018 -3.005 1.00 90.50 72 THR A CA 1
ATOM 535 C C . THR A 1 72 ? -1.915 -2.195 -2.100 1.00 90.50 72 THR A C 1
ATOM 537 O O . THR A 1 72 ? -1.656 -3.291 -2.596 1.00 90.50 72 THR A O 1
ATOM 540 N N . LYS A 1 73 ? -1.969 -1.984 -0.785 1.00 93.00 73 LYS A N 1
ATOM 541 C CA . LYS A 1 73 ? -1.837 -3.038 0.231 1.00 93.00 73 LYS A CA 1
ATOM 542 C C . LYS A 1 73 ? -3.066 -3.065 1.120 1.00 93.00 73 LYS A C 1
ATOM 544 O O . LYS A 1 73 ? -3.619 -2.008 1.424 1.00 93.00 73 LYS A O 1
ATOM 549 N N . ARG A 1 74 ? -3.491 -4.252 1.545 1.00 95.88 74 ARG A N 1
ATOM 550 C CA . ARG A 1 74 ? -4.567 -4.375 2.535 1.00 95.88 74 ARG A CA 1
ATOM 551 C C . ARG A 1 74 ? -4.041 -3.947 3.894 1.00 95.88 74 ARG A C 1
ATOM 553 O O . ARG A 1 74 ? -2.904 -4.258 4.236 1.00 95.88 74 ARG A O 1
ATOM 560 N N . TRP A 1 75 ? -4.847 -3.243 4.686 1.00 97.25 75 TRP A N 1
ATOM 561 C CA . TRP A 1 75 ? -4.417 -2.877 6.039 1.00 97.25 75 TRP A CA 1
ATOM 562 C C . TRP A 1 75 ? -4.117 -4.139 6.863 1.00 97.25 75 TRP A C 1
ATOM 564 O O . TRP A 1 75 ? -3.058 -4.228 7.472 1.00 97.25 75 TRP A O 1
ATOM 574 N N . SER A 1 76 ? -4.948 -5.174 6.768 1.00 96.56 76 SER A N 1
ATOM 575 C CA . SER A 1 76 ? -4.707 -6.485 7.386 1.00 96.56 76 SER A CA 1
ATOM 576 C C . SER A 1 76 ? -3.369 -7.146 7.003 1.00 96.56 76 SER A C 1
ATOM 578 O O . SER A 1 76 ? -2.840 -7.927 7.788 1.00 96.56 76 SER A O 1
ATOM 580 N N . GLU A 1 77 ? -2.794 -6.836 5.835 1.00 95.44 77 GLU A N 1
ATOM 581 C CA . GLU A 1 77 ? -1.461 -7.313 5.426 1.00 95.44 77 GLU A CA 1
ATOM 582 C C . GLU A 1 77 ? -0.322 -6.479 6.014 1.00 95.44 77 GLU A C 1
ATOM 584 O O . GLU A 1 77 ? 0.788 -6.984 6.140 1.00 95.44 77 GLU A O 1
ATOM 589 N N . LEU A 1 78 ? -0.568 -5.202 6.316 1.00 96.31 78 LEU A N 1
ATOM 590 C CA . LEU A 1 78 ? 0.422 -4.290 6.895 1.00 96.31 78 LEU A CA 1
ATOM 591 C C . LEU A 1 78 ? 0.427 -4.344 8.425 1.00 96.31 78 LEU A C 1
ATOM 593 O O . LEU A 1 78 ? 1.457 -4.084 9.039 1.00 96.31 78 LEU A O 1
ATOM 597 N N . GLU A 1 79 ? -0.716 -4.667 9.029 1.00 97.38 79 GLU A N 1
ATOM 598 C CA . GLU A 1 79 ? -0.905 -4.846 10.467 1.00 97.38 79 GLU A CA 1
ATOM 599 C C . GLU A 1 79 ? -1.700 -6.142 10.742 1.00 97.38 79 GLU A C 1
ATOM 601 O O . GLU A 1 79 ? -2.912 -6.102 10.973 1.00 97.38 79 GLU A O 1
ATOM 606 N N . PRO A 1 80 ? -1.054 -7.323 10.711 1.00 95.19 80 PRO A N 1
ATOM 607 C CA . PRO A 1 80 ? -1.749 -8.604 10.874 1.00 95.19 80 PRO A CA 1
ATOM 608 C C . PRO A 1 80 ? -2.390 -8.786 12.256 1.00 95.19 80 PRO A C 1
ATOM 610 O O . PRO A 1 80 ? -3.370 -9.518 12.417 1.00 95.19 80 PRO A O 1
ATOM 613 N N . SER A 1 81 ? -1.836 -8.121 13.271 1.00 94.81 81 SER A N 1
ATOM 614 C CA . SER A 1 81 ? -2.370 -8.082 14.634 1.00 94.81 81 SER A CA 1
ATOM 615 C C . SER A 1 81 ? -2.071 -6.735 15.286 1.00 94.81 81 SER A C 1
ATOM 617 O O . SER A 1 81 ? -1.242 -5.976 14.792 1.00 94.81 81 SER A O 1
ATOM 619 N N . ALA A 1 82 ? -2.757 -6.426 16.386 1.00 95.88 82 ALA A N 1
ATOM 620 C CA . ALA A 1 82 ? -2.753 -5.087 16.960 1.00 95.88 82 ALA A CA 1
ATOM 621 C C . ALA A 1 82 ? -1.347 -4.539 17.255 1.00 95.88 82 ALA A C 1
ATOM 623 O O . ALA A 1 82 ? -0.629 -5.051 18.114 1.00 95.88 82 ALA A O 1
ATOM 624 N N . GLY A 1 83 ? -0.977 -3.474 16.537 1.00 94.00 83 GLY A N 1
ATOM 625 C CA . GLY A 1 83 ? 0.315 -2.799 16.644 1.00 94.00 83 GLY A CA 1
ATOM 626 C C . GLY A 1 83 ? 1.518 -3.610 16.149 1.00 94.00 83 GLY A C 1
ATOM 627 O O . GLY A 1 83 ? 2.648 -3.179 16.363 1.00 94.00 83 GLY A O 1
ATOM 628 N N . GLN A 1 84 ? 1.305 -4.772 15.526 1.00 96.12 84 GLN A N 1
ATOM 629 C CA . GLN A 1 84 ? 2.359 -5.577 14.909 1.00 96.12 84 GLN A CA 1
ATOM 630 C C . GLN A 1 84 ? 2.365 -5.310 13.411 1.00 96.12 84 GLN A C 1
ATOM 632 O O . GLN A 1 84 ? 1.396 -5.645 12.732 1.00 96.12 84 GLN A O 1
ATOM 637 N N . TYR A 1 85 ? 3.452 -4.728 12.906 1.00 96.56 85 TYR A N 1
ATOM 638 C CA . TYR A 1 85 ? 3.544 -4.302 11.514 1.00 96.56 85 TYR A CA 1
ATOM 639 C C . TYR A 1 85 ? 4.471 -5.187 10.684 1.00 96.56 85 TYR A C 1
ATOM 641 O O . TYR A 1 85 ? 5.545 -5.582 11.135 1.00 96.56 85 TYR A O 1
ATOM 649 N N . THR A 1 86 ? 4.076 -5.434 9.441 1.00 94.81 86 THR A N 1
ATOM 650 C CA . THR A 1 86 ? 4.824 -6.206 8.438 1.00 94.81 86 THR A CA 1
ATOM 651 C C . THR A 1 86 ? 5.163 -5.299 7.256 1.00 94.81 86 THR A C 1
ATOM 653 O O . THR A 1 86 ? 4.460 -5.271 6.247 1.00 94.81 86 THR A O 1
ATOM 656 N N . LEU A 1 87 ? 6.227 -4.497 7.408 1.00 92.75 87 LEU A N 1
ATOM 657 C CA . LEU A 1 87 ? 6.575 -3.403 6.480 1.00 92.75 87 LEU A CA 1
ATOM 658 C C . LEU A 1 87 ? 7.851 -3.642 5.660 1.00 92.75 87 LEU A C 1
ATOM 660 O O . LEU A 1 87 ? 8.110 -2.902 4.707 1.00 92.75 87 LEU A O 1
ATOM 664 N N . ASP A 1 88 ? 8.640 -4.663 5.994 1.00 87.19 88 ASP A N 1
ATOM 665 C CA . ASP A 1 88 ? 9.927 -4.922 5.339 1.00 87.19 88 ASP A CA 1
ATOM 666 C C . ASP A 1 88 ? 9.740 -5.242 3.852 1.00 87.19 88 ASP A C 1
ATOM 668 O O . ASP A 1 88 ? 10.312 -4.555 3.001 1.00 87.19 88 ASP A O 1
ATOM 672 N N . ASP A 1 89 ? 8.842 -6.177 3.531 1.00 81.50 89 ASP A N 1
ATOM 673 C CA . ASP A 1 89 ? 8.496 -6.547 2.151 1.00 81.50 89 ASP A CA 1
ATOM 674 C C . ASP A 1 89 ? 7.975 -5.352 1.346 1.00 81.50 89 ASP A C 1
ATOM 676 O O . ASP A 1 89 ? 8.296 -5.179 0.169 1.00 81.50 89 ASP A O 1
ATOM 680 N N . PHE A 1 90 ? 7.183 -4.493 1.992 1.00 85.56 90 PHE A N 1
ATOM 681 C CA . PHE A 1 90 ? 6.649 -3.287 1.373 1.00 85.56 90 PHE A CA 1
ATOM 682 C C . PHE A 1 90 ? 7.765 -2.295 1.019 1.00 85.56 90 PHE A C 1
ATOM 684 O O . PHE A 1 90 ? 7.802 -1.766 -0.093 1.00 85.56 90 PHE A O 1
ATOM 691 N N . SER A 1 91 ? 8.713 -2.082 1.933 1.00 84.62 91 SER A N 1
ATOM 692 C CA . SER A 1 91 ? 9.857 -1.202 1.690 1.00 84.62 91 SER A CA 1
ATOM 693 C C . SER A 1 91 ? 10.814 -1.752 0.626 1.00 84.62 91 SER A C 1
ATOM 695 O O . SER A 1 91 ? 11.324 -0.987 -0.195 1.00 84.62 91 SER A O 1
ATOM 697 N N . GLY A 1 92 ? 11.018 -3.074 0.586 1.00 82.50 92 GLY A N 1
ATOM 698 C CA . GLY A 1 92 ? 11.827 -3.743 -0.432 1.00 82.50 92 GLY A CA 1
ATOM 699 C C . GLY A 1 92 ? 11.253 -3.571 -1.839 1.00 82.50 92 GLY A C 1
ATOM 700 O O . GLY A 1 92 ? 11.980 -3.177 -2.752 1.00 82.50 92 GLY A O 1
ATOM 701 N N . ASP A 1 93 ? 9.943 -3.782 -1.999 1.00 79.50 93 ASP A N 1
ATOM 702 C CA . ASP A 1 93 ? 9.238 -3.605 -3.276 1.00 79.50 93 ASP A CA 1
ATOM 703 C C . ASP A 1 93 ? 9.286 -2.141 -3.759 1.00 79.50 93 ASP A C 1
ATOM 705 O O . ASP A 1 93 ? 9.637 -1.876 -4.912 1.00 79.50 93 ASP A O 1
ATOM 709 N N . LEU A 1 94 ? 9.034 -1.172 -2.868 1.00 84.44 94 LEU A N 1
ATOM 710 C CA . LEU A 1 94 ? 9.137 0.257 -3.195 1.00 84.44 94 LEU A CA 1
ATOM 711 C C . LEU A 1 94 ? 10.552 0.669 -3.619 1.00 84.44 94 LEU A C 1
ATOM 713 O O . LEU A 1 94 ? 10.724 1.401 -4.600 1.00 84.44 94 LEU A O 1
ATOM 717 N N . ASN A 1 95 ? 11.576 0.214 -2.894 1.00 82.12 95 ASN A N 1
ATOM 718 C CA . ASN A 1 95 ? 12.969 0.523 -3.209 1.00 82.12 95 ASN A CA 1
ATOM 719 C C . ASN A 1 95 ? 13.379 -0.059 -4.563 1.00 82.12 95 ASN A C 1
ATOM 721 O O . ASN A 1 95 ? 13.974 0.649 -5.374 1.00 82.12 95 ASN A O 1
ATOM 725 N N . TYR A 1 96 ? 13.020 -1.315 -4.836 1.00 78.88 96 TYR A N 1
ATOM 726 C CA . TYR A 1 96 ? 13.309 -1.958 -6.115 1.00 78.88 96 TYR A CA 1
ATOM 727 C C . TYR A 1 96 ? 12.701 -1.186 -7.296 1.00 78.88 96 TYR A C 1
ATOM 729 O O . TYR A 1 96 ? 13.398 -0.893 -8.271 1.00 78.88 96 TYR A O 1
ATOM 737 N N . ARG A 1 97 ? 11.422 -0.800 -7.203 1.00 78.19 97 ARG A N 1
ATOM 738 C CA . ARG A 1 97 ? 10.714 -0.095 -8.287 1.00 78.19 97 ARG A CA 1
ATOM 739 C C . ARG A 1 97 ? 11.272 1.301 -8.536 1.00 78.19 97 ARG A C 1
ATOM 741 O O . ARG A 1 97 ? 11.618 1.624 -9.673 1.00 78.19 97 ARG A O 1
ATOM 748 N N . THR A 1 98 ? 11.426 2.089 -7.472 1.00 79.25 98 THR A N 1
ATOM 749 C CA . THR A 1 98 ? 11.929 3.469 -7.568 1.00 79.25 98 THR A CA 1
ATOM 750 C C . THR A 1 98 ? 13.374 3.533 -8.061 1.00 79.25 98 THR A C 1
ATOM 752 O O . THR A 1 98 ? 13.696 4.411 -8.858 1.00 79.25 98 THR A O 1
ATOM 755 N N . ALA A 1 99 ? 14.233 2.592 -7.654 1.00 79.81 99 ALA A N 1
ATOM 756 C CA . ALA A 1 99 ? 15.622 2.536 -8.110 1.00 79.81 99 ALA A CA 1
ATOM 757 C C . ALA A 1 99 ? 15.764 2.071 -9.569 1.00 79.81 99 ALA A C 1
ATOM 759 O O . ALA A 1 99 ? 16.704 2.482 -10.244 1.00 79.81 99 ALA A O 1
ATOM 760 N N . THR A 1 100 ? 14.853 1.220 -10.053 1.00 79.25 100 THR A N 1
ATOM 761 C CA . THR A 1 100 ? 14.973 0.603 -11.385 1.00 79.25 100 THR A CA 1
ATOM 762 C C . THR A 1 100 ? 14.305 1.429 -12.487 1.00 79.25 100 THR A C 1
ATOM 764 O O . THR A 1 100 ? 14.855 1.530 -13.580 1.00 79.25 100 THR A O 1
ATOM 767 N N . TYR A 1 101 ? 13.136 2.024 -12.221 1.00 79.06 101 TYR A N 1
ATOM 768 C CA . TYR A 1 101 ? 12.305 2.659 -13.259 1.00 79.06 101 TYR A CA 1
ATOM 769 C C . TYR A 1 101 ? 12.037 4.151 -13.033 1.00 79.06 101 TYR A C 1
ATOM 771 O O . TYR A 1 101 ? 11.348 4.768 -13.842 1.00 79.06 101 TYR A O 1
ATOM 779 N N . TYR A 1 102 ? 12.558 4.744 -11.951 1.00 74.88 102 TYR A N 1
ATOM 780 C CA . TYR A 1 102 ? 12.319 6.150 -11.587 1.00 74.88 102 TYR A CA 1
ATOM 781 C C . TYR A 1 102 ? 10.826 6.538 -11.560 1.00 74.88 102 TYR A C 1
ATOM 783 O O . TYR A 1 102 ? 10.466 7.693 -11.798 1.00 74.88 102 TYR A O 1
ATOM 791 N N . SER A 1 103 ? 9.948 5.572 -11.277 1.00 78.00 103 SER A N 1
ATOM 792 C CA . SER A 1 103 ? 8.505 5.767 -11.188 1.00 78.00 103 SER A CA 1
ATOM 793 C C . SER A 1 103 ? 8.132 6.555 -9.934 1.00 78.00 103 SER A C 1
ATOM 795 O O . SER A 1 103 ? 8.679 6.350 -8.848 1.00 78.00 103 SER A O 1
ATOM 797 N N . ILE A 1 104 ? 7.142 7.437 -10.069 1.00 84.75 104 ILE A N 1
ATOM 798 C CA . ILE A 1 104 ? 6.441 8.018 -8.925 1.00 84.75 104 ILE A CA 1
ATOM 799 C C . ILE A 1 104 ? 5.521 6.941 -8.349 1.00 84.75 104 ILE A C 1
ATOM 801 O O . ILE A 1 104 ? 4.509 6.594 -8.955 1.00 84.75 104 ILE A O 1
ATOM 805 N N . GLU A 1 105 ? 5.854 6.415 -7.175 1.00 86.75 105 GLU A N 1
ATOM 806 C CA . GLU A 1 105 ? 5.012 5.424 -6.502 1.00 86.75 105 GLU A CA 1
ATOM 807 C C . GLU A 1 105 ? 3.888 6.108 -5.713 1.00 86.75 105 GLU A C 1
ATOM 809 O O . GLU A 1 105 ? 4.119 6.886 -4.785 1.00 86.75 105 GLU A O 1
ATOM 814 N N . LEU A 1 106 ? 2.651 5.793 -6.086 1.00 87.75 106 LEU A N 1
ATOM 815 C CA . LEU A 1 106 ? 1.437 6.127 -5.358 1.00 87.75 106 LEU A CA 1
ATOM 816 C C . LEU A 1 106 ? 1.079 4.930 -4.481 1.00 87.75 106 LEU A C 1
ATOM 818 O O . LEU A 1 106 ? 0.873 3.824 -4.977 1.00 87.75 106 LEU A O 1
ATOM 822 N N . VAL A 1 107 ? 0.992 5.156 -3.174 1.00 89.62 107 VAL A N 1
ATOM 823 C CA . VAL A 1 107 ? 0.687 4.105 -2.200 1.00 89.62 107 VAL A CA 1
ATOM 824 C C . VAL A 1 107 ? -0.751 4.255 -1.730 1.00 89.62 107 VAL A C 1
ATOM 826 O O . VAL A 1 107 ? -1.126 5.277 -1.158 1.00 89.62 107 VAL A O 1
ATOM 829 N N . GLY A 1 108 ? -1.551 3.220 -1.958 1.00 92.25 108 GLY A N 1
ATOM 830 C CA . GLY A 1 108 ? -2.898 3.085 -1.423 1.00 92.25 108 GLY A CA 1
ATOM 831 C C . GLY A 1 108 ? -2.959 2.045 -0.308 1.00 92.25 108 GLY A C 1
ATOM 832 O O . GLY A 1 108 ? -2.374 0.967 -0.409 1.00 92.25 108 GLY A O 1
ATOM 833 N N . ILE A 1 109 ? -3.725 2.344 0.737 1.00 95.31 109 ILE A N 1
ATOM 834 C CA . ILE A 1 109 ? -4.069 1.381 1.786 1.00 95.31 109 ILE A CA 1
ATOM 835 C 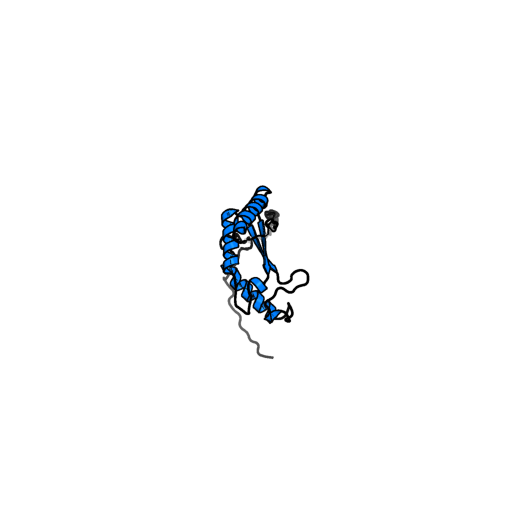C . ILE A 1 109 ? -5.536 1.003 1.604 1.00 95.31 109 ILE A C 1
ATOM 837 O O . ILE A 1 109 ? -6.425 1.852 1.660 1.00 95.31 109 ILE A O 1
ATOM 841 N N . GLN A 1 110 ? -5.794 -0.277 1.362 1.00 95.94 110 GLN A N 1
ATOM 842 C CA . GLN A 1 110 ? -7.137 -0.821 1.230 1.00 95.94 110 GLN A CA 1
ATOM 843 C C . GLN A 1 110 ? -7.689 -1.120 2.621 1.00 95.94 110 GLN A C 1
ATOM 845 O O . GLN A 1 110 ? -7.253 -2.052 3.293 1.00 95.94 110 GLN A O 1
ATOM 850 N N . VAL A 1 111 ? -8.665 -0.317 3.039 1.00 96.56 111 VAL A N 1
ATOM 851 C CA . VAL A 1 111 ? -9.479 -0.563 4.244 1.00 96.56 111 VAL A CA 1
ATOM 852 C C . VAL A 1 111 ? -10.770 -1.329 3.916 1.00 96.56 111 VAL A C 1
ATOM 854 O O . VAL A 1 111 ? -11.399 -1.925 4.792 1.00 96.56 111 VAL A O 1
ATOM 857 N N . LEU A 1 112 ? -11.142 -1.335 2.632 1.00 95.62 112 LEU A N 1
ATOM 858 C CA . LEU A 1 112 ? -12.263 -2.048 2.031 1.00 95.62 112 LEU A CA 1
ATOM 859 C C . LEU A 1 112 ? -11.819 -2.622 0.680 1.00 95.62 112 LEU A C 1
ATOM 861 O O . LEU A 1 112 ? -11.134 -1.944 -0.086 1.00 95.62 112 LEU A O 1
ATOM 865 N N . ASN A 1 113 ? -12.261 -3.836 0.373 1.00 91.12 113 ASN A N 1
ATOM 866 C CA . ASN A 1 113 ? -12.071 -4.492 -0.913 1.00 91.12 113 ASN A CA 1
ATOM 867 C C . ASN A 1 113 ? -13.410 -5.023 -1.423 1.00 91.12 113 ASN A C 1
ATOM 869 O O . ASN A 1 113 ? -13.862 -6.092 -1.012 1.00 91.12 113 ASN A O 1
ATOM 873 N N . THR A 1 114 ? -14.030 -4.265 -2.330 1.00 88.94 114 THR A N 1
ATOM 874 C CA . THR A 1 114 ? -15.353 -4.521 -2.926 1.00 88.94 114 THR A CA 1
ATOM 875 C C . THR A 1 114 ? -16.467 -4.665 -1.881 1.00 88.94 114 THR A C 1
ATOM 877 O O . THR A 1 114 ? -17.247 -3.740 -1.684 1.00 88.94 114 THR A O 1
ATOM 880 N N . THR A 1 115 ? -16.520 -5.795 -1.178 1.00 91.69 1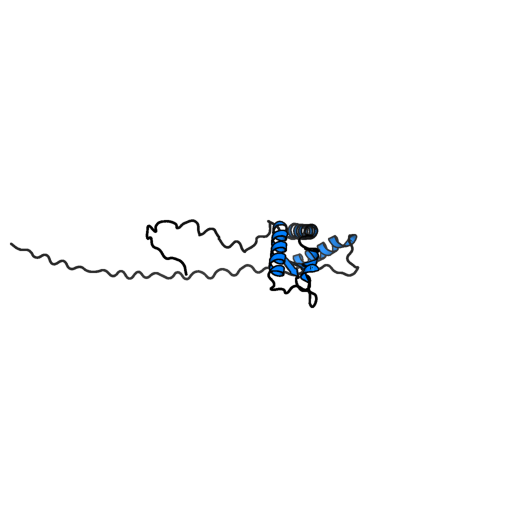15 THR A N 1
ATOM 881 C CA . THR A 1 115 ? -17.469 -6.103 -0.098 1.00 91.69 115 THR A CA 1
ATOM 882 C C . THR A 1 115 ? -16.796 -6.459 1.227 1.00 91.69 115 THR A C 1
ATOM 884 O O . THR A 1 115 ? -17.462 -6.475 2.260 1.00 91.69 115 THR A O 1
ATOM 887 N N . ALA A 1 116 ? -15.503 -6.784 1.223 1.00 93.38 116 ALA A N 1
ATOM 888 C CA . ALA A 1 116 ? -14.780 -7.213 2.409 1.00 93.38 116 ALA A CA 1
ATOM 889 C C . ALA A 1 116 ? -14.136 -6.021 3.116 1.00 93.38 116 ALA A C 1
ATOM 891 O O . ALA A 1 116 ? -13.546 -5.142 2.488 1.00 93.38 116 ALA A O 1
ATOM 892 N N . LYS A 1 117 ? -14.224 -6.007 4.443 1.00 96.12 117 LYS A N 1
ATOM 893 C CA . LYS A 1 117 ? -13.432 -5.109 5.275 1.00 96.12 117 LYS A CA 1
ATOM 894 C C . LYS A 1 117 ? -12.036 -5.692 5.440 1.00 96.12 117 LYS A C 1
ATOM 896 O O . LYS A 1 117 ? -11.904 -6.851 5.813 1.00 96.12 117 LYS A O 1
ATOM 901 N N . GLU A 1 118 ? -11.022 -4.881 5.169 1.00 96.81 118 GLU A N 1
ATOM 902 C CA . GLU A 1 118 ? -9.617 -5.304 5.108 1.00 96.81 118 GLU A CA 1
ATOM 903 C C . GLU A 1 118 ? -8.814 -4.760 6.296 1.00 96.81 118 GLU A C 1
ATOM 905 O O . GLU A 1 118 ? -7.640 -4.428 6.174 1.00 96.81 118 GLU A O 1
ATOM 910 N N . THR A 1 119 ? -9.461 -4.619 7.454 1.00 97.31 119 THR A N 1
ATOM 911 C CA . THR A 1 119 ? -8.832 -4.150 8.697 1.00 97.31 119 THR A CA 1
ATOM 912 C C . THR A 1 119 ? -8.251 -5.319 9.499 1.00 97.31 119 THR A C 1
ATOM 914 O O . THR A 1 119 ? -8.683 -6.457 9.299 1.00 97.31 119 THR A O 1
ATOM 917 N N . PRO A 1 120 ? -7.347 -5.062 10.462 1.00 97.12 120 PRO A N 1
ATOM 918 C CA . PRO A 1 120 ? -6.942 -6.047 11.462 1.00 97.12 120 PRO A CA 1
ATOM 919 C C . PRO A 1 120 ? -8.137 -6.783 12.084 1.00 97.12 120 PRO A C 1
ATOM 921 O O . PRO A 1 120 ? -9.225 -6.215 12.241 1.00 97.12 120 PRO A O 1
ATOM 924 N N . SER A 1 121 ? -7.937 -8.054 12.445 1.00 95.62 121 SER A N 1
ATOM 925 C CA . SER A 1 121 ? -9.016 -8.944 12.905 1.00 95.62 121 SER A CA 1
ATOM 926 C C . SER A 1 121 ? -9.789 -8.392 14.111 1.00 95.62 121 SER A C 1
ATOM 928 O O . SER A 1 121 ? -11.012 -8.533 14.180 1.00 95.62 121 SER A O 1
ATOM 930 N N . ASP A 1 122 ? -9.106 -7.687 15.015 1.00 96.56 122 ASP A N 1
ATOM 931 C CA . ASP A 1 122 ? -9.694 -7.048 16.193 1.00 96.56 122 ASP A CA 1
ATOM 932 C C . ASP A 1 122 ? -10.565 -5.823 15.854 1.00 96.56 122 ASP A C 1
ATOM 934 O O . ASP A 1 122 ? -11.480 -5.479 16.602 1.00 96.56 122 ASP A O 1
ATOM 938 N N . LEU A 1 123 ? -10.349 -5.206 14.688 1.00 97.31 123 LEU A N 1
ATOM 939 C CA . LEU A 1 123 ? -11.096 -4.043 14.208 1.00 97.31 123 LEU A CA 1
ATOM 940 C C . LEU A 1 123 ? -12.263 -4.409 13.287 1.00 97.31 123 LEU A C 1
ATOM 942 O O . LEU A 1 123 ? -13.040 -3.531 12.905 1.00 97.31 123 LEU A O 1
ATOM 946 N N . MET A 1 124 ? -12.460 -5.686 12.945 1.00 96.75 124 MET A N 1
ATOM 947 C CA . MET A 1 124 ? -13.488 -6.099 11.978 1.00 96.75 124 MET A CA 1
ATOM 948 C C . MET A 1 124 ? -14.902 -5.647 12.365 1.00 96.75 124 MET A C 1
ATOM 950 O O . MET A 1 124 ? -15.665 -5.204 11.507 1.00 96.75 124 MET A O 1
ATOM 954 N N . LYS A 1 125 ? -15.226 -5.664 13.663 1.00 97.25 125 LYS A N 1
ATOM 955 C CA . LYS A 1 125 ? -16.538 -5.252 14.199 1.00 97.25 125 LYS A CA 1
ATOM 956 C C . LYS A 1 125 ? -16.618 -3.776 14.610 1.00 97.25 125 LYS A C 1
ATOM 958 O O . LYS A 1 125 ? -17.671 -3.319 15.037 1.00 97.25 125 LYS A O 1
ATOM 963 N N . VAL A 1 126 ? -15.517 -3.039 14.502 1.00 97.88 126 VAL A N 1
ATOM 964 C CA . VAL A 1 126 ? -15.405 -1.643 14.937 1.00 97.88 126 VAL A CA 1
ATOM 965 C C . VAL A 1 126 ? -15.867 -0.703 13.814 1.00 97.88 126 VAL A C 1
ATOM 967 O O . VAL A 1 126 ? -15.489 -0.894 12.660 1.00 97.88 126 VAL A O 1
ATOM 970 N N . ALA A 1 127 ? -16.680 0.312 14.111 1.00 97.88 127 ALA A N 1
ATOM 971 C CA . ALA A 1 127 ? -17.124 1.280 13.100 1.00 97.88 127 ALA A CA 1
ATOM 972 C C . ALA A 1 127 ? -15.945 2.104 12.541 1.00 97.88 127 ALA A C 1
ATOM 974 O O . ALA A 1 127 ? -14.982 2.379 13.263 1.00 97.88 127 ALA A O 1
ATOM 975 N N . PHE A 1 128 ? -16.004 2.490 11.260 1.00 97.62 128 PHE A N 1
ATOM 976 C CA . PHE A 1 128 ? -14.900 3.198 10.591 1.00 97.62 128 PHE A CA 1
ATOM 977 C C . PHE A 1 128 ? -14.597 4.577 11.192 1.00 97.62 128 PHE A C 1
ATOM 979 O O . PHE A 1 128 ? -13.450 5.007 11.190 1.00 97.62 128 PHE A O 1
ATOM 986 N N . ASP A 1 129 ? -15.618 5.243 11.718 1.00 97.75 129 ASP A N 1
ATOM 987 C CA . ASP A 1 129 ? -15.565 6.562 12.349 1.00 97.75 129 ASP A CA 1
ATOM 988 C C . ASP A 1 129 ? -15.318 6.503 13.864 1.00 97.75 129 ASP A C 1
ATOM 990 O O . ASP A 1 129 ? -15.221 7.538 14.523 1.00 97.75 129 ASP A O 1
ATOM 994 N N . SER A 1 130 ? -15.199 5.303 14.438 1.00 98.56 130 SER A N 1
ATOM 995 C CA . SER A 1 130 ? -14.902 5.171 15.860 1.00 98.56 130 SER A CA 1
ATOM 996 C C . SER A 1 130 ? -13.507 5.730 16.189 1.00 98.56 130 SER A C 1
ATOM 998 O O . SER A 1 130 ? -12.566 5.557 15.402 1.00 98.56 130 SER A O 1
ATOM 1000 N N . PRO A 1 131 ? -13.314 6.309 17.389 1.00 98.44 131 PRO A N 1
ATOM 1001 C CA . PRO A 1 131 ? -12.000 6.782 17.821 1.00 98.44 131 PRO A CA 1
ATOM 1002 C C . PRO A 1 131 ? -10.915 5.697 17.763 1.00 98.44 131 PRO A C 1
ATOM 1004 O O . PRO A 1 131 ? -9.782 5.984 17.393 1.00 98.44 131 PRO A O 1
ATOM 1007 N N . GLN A 1 132 ? -11.269 4.442 18.067 1.00 97.44 132 GLN A N 1
ATOM 1008 C CA . GLN A 1 132 ? -10.352 3.301 18.009 1.00 97.44 132 GLN A CA 1
ATOM 1009 C C . GLN A 1 132 ? -9.858 3.015 16.582 1.00 97.44 132 GLN A C 1
ATOM 1011 O O . GLN A 1 132 ? -8.672 2.748 16.397 1.00 97.44 132 GLN A O 1
ATOM 1016 N N . MET A 1 133 ? -10.742 3.060 15.576 1.00 98.19 133 MET A N 1
ATOM 1017 C CA . MET A 1 133 ? -10.355 2.842 14.177 1.00 98.19 133 MET A CA 1
ATOM 1018 C C . MET A 1 133 ? -9.404 3.938 13.695 1.00 98.19 133 MET A C 1
ATOM 1020 O O . MET A 1 133 ? -8.380 3.644 13.082 1.00 98.19 133 MET A O 1
ATOM 1024 N N . ILE A 1 134 ? -9.739 5.195 13.994 1.00 98.31 134 ILE A N 1
ATOM 1025 C CA . ILE A 1 134 ? -8.953 6.361 13.586 1.00 98.31 134 ILE A CA 1
ATOM 1026 C C . ILE A 1 134 ? -7.561 6.314 14.224 1.00 98.31 134 ILE A C 1
ATOM 1028 O O . ILE A 1 134 ? -6.569 6.426 13.508 1.00 98.31 134 ILE A O 1
ATOM 1032 N N . ASP A 1 135 ? -7.482 6.084 15.538 1.00 98.06 135 ASP A N 1
ATOM 1033 C CA . ASP A 1 135 ? -6.213 5.962 16.269 1.00 98.06 135 ASP A CA 1
ATOM 1034 C C . ASP A 1 135 ? -5.332 4.842 15.696 1.00 98.06 135 ASP A C 1
ATOM 1036 O O . ASP A 1 135 ? -4.136 5.028 15.472 1.00 98.06 135 ASP A O 1
ATOM 1040 N N . ARG A 1 136 ? -5.920 3.681 15.387 1.00 97.81 136 ARG A N 1
ATOM 1041 C CA . ARG A 1 136 ? -5.168 2.557 14.818 1.00 97.81 136 ARG A CA 1
ATOM 1042 C C . ARG A 1 136 ? -4.685 2.830 13.401 1.00 97.81 136 ARG A C 1
ATOM 1044 O O . ARG A 1 136 ? -3.540 2.517 13.091 1.00 97.81 136 ARG A O 1
ATOM 1051 N N . PHE A 1 137 ? -5.503 3.468 12.569 1.00 97.88 137 PHE A N 1
ATOM 1052 C CA . PHE A 1 137 ? -5.078 3.861 11.228 1.00 97.88 137 PHE A CA 1
ATOM 1053 C C . PHE A 1 137 ? -3.954 4.905 11.272 1.00 9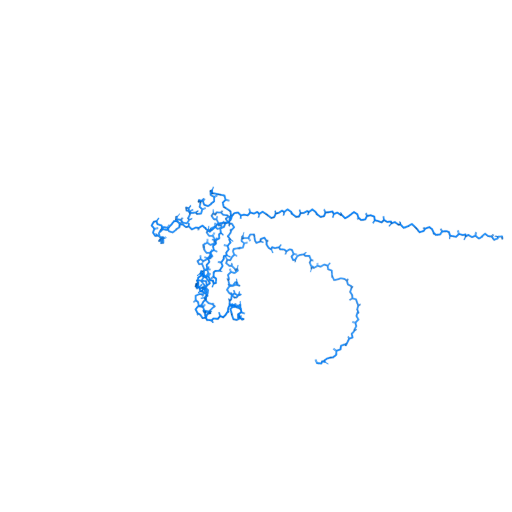7.88 137 PHE A C 1
ATOM 1055 O O . PHE A 1 137 ? -3.003 4.821 10.500 1.00 97.88 137 PHE A O 1
ATOM 1062 N N . GLN A 1 138 ? -4.026 5.864 12.200 1.00 97.69 138 GLN A N 1
ATOM 1063 C CA . GLN A 1 138 ? -2.963 6.850 12.415 1.00 97.69 138 GLN A CA 1
ATOM 1064 C C . GLN A 1 138 ? -1.652 6.179 12.831 1.00 97.69 138 GLN A C 1
ATOM 1066 O O . GLN A 1 138 ? -0.612 6.480 12.256 1.00 97.69 138 GLN A O 1
ATOM 1071 N N . LYS A 1 139 ? -1.700 5.208 13.749 1.00 97.88 139 LYS A N 1
ATOM 1072 C CA . LYS A 1 139 ? -0.514 4.445 14.167 1.00 97.88 139 LYS A CA 1
ATOM 1073 C C . LYS A 1 139 ? 0.092 3.618 13.034 1.00 97.88 139 LYS A C 1
ATOM 1075 O O . LYS A 1 139 ? 1.315 3.592 12.908 1.00 97.88 139 LYS A O 1
ATOM 1080 N N . LEU A 1 140 ? -0.737 2.993 12.192 1.00 96.69 140 LEU A N 1
ATOM 1081 C CA . LEU A 1 140 ? -0.265 2.350 10.964 1.00 96.69 140 LEU A CA 1
ATOM 1082 C C . LEU A 1 140 ? 0.446 3.365 10.064 1.00 96.69 140 LEU A C 1
ATOM 1084 O O . LEU A 1 140 ? 1.537 3.090 9.573 1.00 96.69 140 LEU A O 1
ATOM 1088 N N . TRP A 1 141 ? -0.171 4.525 9.830 1.00 95.56 141 TRP A N 1
ATOM 1089 C CA . TRP A 1 141 ? 0.399 5.561 8.975 1.00 95.56 141 TRP A CA 1
ATOM 1090 C C . TRP A 1 141 ? 1.747 6.058 9.507 1.00 95.56 141 TRP A C 1
ATOM 1092 O O . TRP A 1 141 ? 2.718 6.117 8.753 1.00 95.56 141 TRP A O 1
ATOM 1102 N N . ASP A 1 142 ? 1.837 6.329 10.808 1.00 96.06 142 ASP A N 1
ATOM 1103 C CA . ASP A 1 142 ? 3.076 6.731 11.476 1.00 96.06 142 ASP A CA 1
ATOM 1104 C C . ASP A 1 142 ? 4.168 5.659 11.355 1.00 96.06 142 ASP A C 1
ATOM 1106 O O . ASP A 1 142 ? 5.333 5.992 11.131 1.00 96.06 142 ASP A O 1
ATOM 1110 N N . ALA A 1 143 ? 3.799 4.377 11.445 1.00 95.06 143 ALA A N 1
ATOM 1111 C CA . ALA A 1 143 ? 4.717 3.260 11.238 1.00 95.06 143 ALA A CA 1
ATOM 1112 C C . ALA A 1 143 ? 5.153 3.116 9.771 1.00 95.06 143 ALA A C 1
ATOM 1114 O O . ALA A 1 143 ? 6.288 2.731 9.508 1.00 95.06 143 ALA A O 1
ATOM 1115 N N . LEU A 1 144 ? 4.285 3.449 8.812 1.00 92.75 144 LEU A N 1
ATOM 1116 C CA . LEU A 1 144 ? 4.561 3.349 7.379 1.00 92.75 144 LEU A CA 1
ATOM 1117 C C . LEU A 1 144 ? 5.459 4.485 6.870 1.00 92.75 144 LEU A C 1
ATOM 1119 O O . LEU A 1 144 ? 6.296 4.263 5.995 1.00 92.75 144 LEU A O 1
ATOM 1123 N N . LEU A 1 145 ? 5.310 5.699 7.412 1.00 90.56 145 LEU A N 1
ATOM 1124 C CA . LEU A 1 145 ? 6.006 6.909 6.953 1.00 90.56 145 LEU A CA 1
ATOM 1125 C C . LEU A 1 145 ? 7.535 6.757 6.802 1.00 90.56 145 LEU A C 1
ATOM 1127 O O . LEU A 1 145 ? 8.056 7.218 5.788 1.00 90.56 145 LEU A O 1
ATOM 1131 N N . PRO A 1 146 ? 8.279 6.112 7.724 1.00 89.19 146 PRO A N 1
ATOM 1132 C CA . PRO A 1 146 ? 9.715 5.873 7.558 1.00 89.19 146 PRO A CA 1
ATOM 1133 C C . PRO A 1 146 ? 10.085 4.977 6.366 1.00 89.19 146 PRO A C 1
ATOM 1135 O O . PRO A 1 146 ? 11.213 5.063 5.880 1.00 89.19 146 PRO A O 1
ATOM 1138 N N . HIS A 1 147 ? 9.157 4.128 5.912 1.00 87.50 147 HIS A N 1
ATOM 1139 C CA . HIS A 1 147 ? 9.337 3.191 4.797 1.00 87.50 147 HIS A CA 1
ATOM 1140 C C . HIS A 1 147 ? 8.892 3.784 3.453 1.00 87.50 147 HIS A C 1
ATOM 1142 O O . HIS A 1 147 ? 9.351 3.344 2.398 1.00 87.50 147 HIS A O 1
ATOM 1148 N N . LEU A 1 148 ? 8.020 4.797 3.472 1.00 84.81 148 LEU A N 1
ATOM 1149 C CA . LEU A 1 148 ? 7.686 5.590 2.293 1.00 84.81 148 LEU A CA 1
ATOM 1150 C C . LEU A 1 148 ? 8.893 6.471 1.953 1.00 84.81 148 LEU A C 1
ATOM 1152 O O . LEU A 1 148 ? 9.328 7.312 2.736 1.00 84.81 148 LEU A O 1
ATOM 1156 N N . ASN A 1 149 ? 9.505 6.205 0.805 1.00 65.06 149 ASN A N 1
ATOM 1157 C CA . ASN A 1 149 ? 10.895 6.561 0.561 1.00 65.06 149 ASN A CA 1
ATOM 1158 C C . ASN A 1 149 ? 11.201 8.074 0.648 1.00 65.06 149 ASN A C 1
ATOM 1160 O O . ASN A 1 149 ? 10.478 8.913 0.108 1.00 65.06 149 ASN A O 1
ATOM 1164 N N . LYS A 1 150 ? 12.374 8.398 1.216 1.00 59.28 150 LYS A N 1
ATOM 1165 C CA . LYS A 1 150 ? 12.981 9.747 1.321 1.00 59.28 150 LYS A CA 1
ATOM 1166 C C . LYS A 1 150 ? 13.317 10.399 -0.031 1.00 59.28 150 LYS A C 1
ATOM 1168 O O . LYS A 1 150 ? 13.603 11.594 -0.066 1.00 59.28 150 LYS A O 1
ATOM 1173 N N . ASN A 1 151 ? 13.281 9.626 -1.119 1.00 49.47 151 ASN A N 1
ATOM 1174 C CA . ASN A 1 151 ? 13.555 10.071 -2.492 1.00 49.47 151 ASN A CA 1
ATOM 1175 C C . ASN A 1 151 ? 12.285 10.431 -3.279 1.00 49.47 151 ASN A C 1
ATOM 1177 O O . ASN A 1 151 ? 12.375 10.928 -4.400 1.00 49.47 151 ASN A O 1
ATOM 1181 N N . GLY A 1 152 ? 11.102 10.207 -2.700 1.00 44.62 152 GLY A N 1
ATOM 1182 C CA . GLY A 1 152 ? 9.869 10.746 -3.245 1.00 44.62 152 GLY A CA 1
ATOM 1183 C C . GLY A 1 152 ? 9.870 12.254 -3.042 1.00 44.62 152 GLY A C 1
ATOM 1184 O O . GLY A 1 152 ? 9.751 12.733 -1.913 1.00 44.62 152 GLY A O 1
ATOM 1185 N N . ASN A 1 153 ? 9.987 13.020 -4.124 1.00 41.44 153 ASN A N 1
ATOM 1186 C CA . ASN A 1 153 ? 9.538 14.406 -4.127 1.00 41.44 153 ASN A CA 1
ATOM 1187 C C . ASN A 1 153 ? 8.038 14.411 -3.800 1.00 41.44 153 ASN A C 1
ATOM 1189 O O . ASN A 1 153 ? 7.187 14.406 -4.684 1.00 41.44 153 ASN A O 1
ATOM 1193 N N . TYR A 1 154 ? 7.703 14.418 -2.510 1.00 39.94 154 TYR A N 1
ATOM 1194 C CA . TYR A 1 154 ? 6.380 14.790 -2.047 1.00 39.94 154 TYR A CA 1
ATOM 1195 C C . TYR A 1 154 ? 6.205 16.260 -2.432 1.00 39.94 154 TYR A C 1
ATOM 1197 O O . TYR A 1 154 ? 6.686 17.167 -1.746 1.00 39.94 154 TYR A O 1
ATOM 1205 N N . SER A 1 155 ? 5.510 16.506 -3.541 1.00 40.84 155 SER A N 1
ATOM 1206 C CA . SER A 1 155 ? 5.041 17.825 -3.986 1.00 40.84 155 SER A CA 1
ATOM 1207 C C . SER A 1 155 ? 3.940 18.381 -3.054 1.00 40.84 155 SER A C 1
ATOM 1209 O O . SER A 1 155 ? 2.947 18.949 -3.495 1.00 40.84 155 SER A O 1
ATOM 1211 N N . GLY A 1 156 ? 4.108 18.201 -1.742 1.00 39.31 156 GLY A N 1
ATOM 1212 C CA . GLY A 1 156 ? 3.284 18.755 -0.669 1.00 39.31 156 GLY A CA 1
ATOM 1213 C C . GLY A 1 156 ? 4.102 19.579 0.328 1.00 39.31 156 GLY A C 1
ATOM 1214 O O . GLY A 1 156 ? 3.615 19.903 1.408 1.00 39.31 156 GLY A O 1
ATOM 1215 N N . ARG A 1 157 ? 5.356 19.931 0.002 1.00 40.91 157 ARG A N 1
ATOM 1216 C CA . ARG A 1 157 ? 6.168 20.859 0.803 1.00 40.91 157 ARG A CA 1
ATOM 1217 C C . ARG A 1 157 ? 5.710 22.300 0.539 1.00 40.91 157 ARG A C 1
ATOM 1219 O O . ARG A 1 157 ? 6.455 23.131 0.027 1.00 40.91 157 ARG A O 1
ATOM 1226 N N . GLU A 1 158 ? 4.458 22.586 0.886 1.00 39.38 158 GLU A N 1
ATOM 1227 C CA . GLU A 1 158 ? 3.951 23.946 0.988 1.00 39.38 158 GLU A CA 1
ATOM 1228 C C . GLU A 1 158 ? 4.748 24.677 2.075 1.00 39.38 158 GLU A C 1
ATOM 1230 O O . GLU A 1 158 ? 5.007 24.168 3.172 1.00 39.38 158 GLU A O 1
ATOM 1235 N N . LYS A 1 159 ? 5.251 25.853 1.706 1.00 40.84 159 LYS A N 1
ATOM 1236 C CA . LYS A 1 159 ? 6.258 26.631 2.423 1.00 40.84 159 LYS A CA 1
ATOM 1237 C C . LYS A 1 159 ? 5.809 26.991 3.844 1.00 40.84 159 LYS A C 1
ATOM 1239 O O . LYS A 1 159 ? 5.378 28.109 4.102 1.00 40.84 159 LYS A O 1
ATOM 1244 N N . ARG A 1 160 ? 6.113 26.145 4.829 1.00 43.44 160 ARG A N 1
ATOM 1245 C CA . ARG A 1 160 ? 6.161 26.537 6.253 1.00 43.44 160 ARG A CA 1
ATOM 1246 C C . ARG A 1 160 ? 7.434 27.343 6.598 1.00 43.44 160 ARG A C 1
ATOM 1248 O O . ARG A 1 160 ? 7.998 27.211 7.678 1.00 43.44 160 ARG A O 1
ATOM 1255 N N . SER A 1 161 ? 7.900 28.179 5.662 1.00 43.25 161 SER A N 1
ATOM 1256 C CA . SER A 1 161 ? 9.078 29.057 5.791 1.00 43.25 161 SER A CA 1
ATOM 1257 C C . SER A 1 161 ? 8.729 30.549 5.647 1.00 43.25 161 SER A C 1
ATOM 1259 O O . SER A 1 161 ? 9.594 31.378 5.398 1.00 43.25 161 SER A O 1
ATOM 1261 N N . SER A 1 162 ? 7.458 30.924 5.834 1.00 44.09 162 SER A N 1
ATOM 1262 C CA . SER A 1 162 ? 7.039 32.336 5.889 1.00 44.09 162 SER A CA 1
ATOM 1263 C C . SER A 1 162 ? 6.249 32.671 7.159 1.00 44.09 162 SER A C 1
ATOM 1265 O O . SER A 1 162 ? 5.263 33.394 7.141 1.00 44.09 162 SER A O 1
ATOM 1267 N N . MET A 1 163 ? 6.667 32.122 8.304 1.00 39.59 163 MET A N 1
ATOM 1268 C CA . MET A 1 163 ? 6.116 32.539 9.602 1.00 39.59 163 MET A CA 1
ATOM 1269 C C . MET A 1 163 ? 7.157 32.456 10.728 1.00 39.59 163 MET A C 1
ATOM 1271 O O . MET A 1 163 ? 6.917 31.951 11.818 1.00 39.59 163 MET A O 1
ATOM 1275 N N . LYS A 1 164 ? 8.360 32.972 10.462 1.00 40.31 164 LYS A N 1
ATOM 1276 C CA . LYS A 1 164 ? 9.334 33.380 11.488 1.00 40.31 164 LYS A CA 1
ATOM 1277 C C . LYS A 1 164 ? 9.871 34.754 11.105 1.00 40.31 164 LYS A C 1
ATOM 1279 O O . LYS A 1 164 ? 10.974 34.877 10.594 1.00 40.31 164 LYS A O 1
ATOM 1284 N N . GLY A 1 165 ? 9.049 35.786 11.269 1.00 42.41 165 GLY A N 1
ATOM 1285 C CA . GLY A 1 165 ? 9.457 37.125 10.847 1.00 42.41 165 GLY A CA 1
ATOM 1286 C C . GLY A 1 165 ? 8.443 38.240 11.051 1.00 42.41 165 GLY A C 1
ATOM 1287 O O . GLY A 1 165 ? 8.447 39.175 10.270 1.00 42.41 165 GLY A O 1
ATOM 1288 N N . SER A 1 166 ? 7.571 38.174 12.061 1.00 41.72 166 SER A N 1
ATOM 1289 C CA . SER A 1 166 ? 6.890 39.385 12.539 1.00 41.72 166 SER A CA 1
ATOM 1290 C C . SER A 1 166 ? 6.427 39.216 13.985 1.00 41.72 166 SER A C 1
ATOM 1292 O O . SER A 1 166 ? 5.267 38.959 14.285 1.00 41.72 166 SER A O 1
ATOM 1294 N N . ARG A 1 167 ? 7.380 39.314 14.914 1.00 42.53 167 ARG A N 1
ATOM 1295 C CA . ARG A 1 167 ? 7.099 39.741 16.288 1.00 42.53 167 ARG A CA 1
ATOM 1296 C C . ARG A 1 167 ? 7.915 40.997 16.547 1.00 42.53 167 ARG A C 1
ATOM 1298 O O . ARG A 1 167 ? 8.996 40.946 17.124 1.00 42.53 167 ARG A O 1
ATOM 1305 N N . LYS A 1 168 ? 7.391 42.132 16.091 1.00 42.59 168 LYS A N 1
ATOM 1306 C CA . LYS A 1 168 ? 7.719 43.437 16.661 1.00 42.59 168 LYS A CA 1
ATOM 1307 C C . LYS A 1 168 ? 6.419 44.145 17.014 1.00 42.59 168 LYS A C 1
ATOM 1309 O O . LYS A 1 168 ? 5.676 44.548 16.133 1.00 42.59 168 LYS A O 1
ATOM 1314 N N . GLY A 1 169 ? 6.221 44.305 18.320 1.00 44.69 169 GLY A N 1
ATOM 1315 C CA . GLY A 1 169 ? 5.479 45.416 18.897 1.00 44.69 169 GLY A CA 1
ATOM 1316 C C . GLY A 1 169 ? 3.979 45.223 19.052 1.00 44.69 169 GLY A C 1
ATOM 1317 O O . GLY A 1 169 ? 3.232 45.772 18.261 1.00 44.69 169 GLY A O 1
ATOM 1318 N N . ILE A 1 170 ? 3.555 44.596 20.152 1.00 35.97 170 ILE A N 1
ATOM 1319 C CA . ILE A 1 170 ? 2.407 45.103 20.919 1.00 35.97 170 ILE A CA 1
ATOM 1320 C C . ILE A 1 170 ? 2.804 45.062 22.399 1.00 35.97 170 ILE A C 1
ATOM 1322 O O . ILE A 1 170 ? 3.068 44.003 22.964 1.00 35.97 170 ILE A O 1
ATOM 1326 N N . LYS A 1 171 ? 2.950 46.257 22.978 1.00 40.31 171 LYS A N 1
ATOM 1327 C CA . LYS A 1 171 ? 3.070 46.522 24.414 1.00 40.31 171 LYS A CA 1
ATOM 1328 C C . LYS A 1 171 ? 1.656 46.702 24.972 1.00 40.31 171 LYS A C 1
ATOM 1330 O O . LYS A 1 171 ? 0.908 47.440 24.343 1.00 40.31 171 LYS A O 1
ATOM 1335 N N . HIS A 1 172 ? 1.401 46.145 26.163 1.00 34.34 172 HIS A N 1
ATOM 1336 C CA . HIS A 1 172 ? 0.218 46.355 27.025 1.00 34.34 172 HIS A CA 1
ATOM 1337 C C . HIS A 1 172 ? -1.129 45.967 26.371 1.00 34.34 172 HIS A C 1
ATOM 1339 O O . HIS A 1 172 ? -1.309 46.080 25.170 1.00 34.34 172 HIS A O 1
ATOM 1345 N N . VAL A 1 173 ? -2.108 45.397 27.070 1.00 35.62 173 VAL A N 1
ATOM 1346 C CA . VAL A 1 173 ? -2.764 45.882 28.291 1.00 35.62 173 VAL A CA 1
ATOM 1347 C C . VAL A 1 173 ? -3.319 44.685 29.080 1.00 35.62 173 VAL A C 1
ATOM 1349 O O . VAL A 1 173 ? -3.730 43.684 28.494 1.00 35.62 173 VAL A O 1
ATOM 1352 N N . ASP A 1 174 ? -3.300 44.819 30.404 1.00 35.28 174 ASP A N 1
ATOM 1353 C CA . ASP A 1 174 ? -3.950 43.968 31.401 1.00 35.28 174 ASP A CA 1
ATOM 1354 C C . ASP A 1 174 ? -5.459 43.766 31.164 1.00 35.28 174 ASP A C 1
ATOM 1356 O O . ASP A 1 174 ? -6.108 44.567 30.493 1.00 35.28 174 ASP A O 1
ATOM 1360 N N . THR A 1 175 ? -6.032 42.763 31.840 1.00 37.56 175 THR A N 1
ATOM 1361 C CA . THR A 1 175 ? -7.250 42.844 32.688 1.00 37.56 175 THR A CA 1
ATOM 1362 C C . THR A 1 175 ? -8.122 41.582 32.568 1.00 37.56 175 THR A C 1
ATOM 1364 O O . THR A 1 175 ? -8.667 41.287 31.511 1.00 37.56 175 THR A O 1
ATOM 1367 N N . LEU A 1 176 ? -8.196 40.862 33.698 1.00 35.66 176 LEU A N 1
ATOM 1368 C CA . LEU A 1 176 ? -9.310 40.109 34.307 1.00 35.66 176 LEU A CA 1
ATOM 1369 C C . LEU A 1 176 ? -10.457 39.618 33.398 1.00 35.66 176 LEU A C 1
ATOM 1371 O O . LEU A 1 176 ? -11.110 40.422 32.752 1.00 35.66 176 LEU A O 1
ATOM 1375 N N . PHE A 1 177 ? -10.845 38.343 33.522 1.00 33.47 177 PHE A N 1
ATOM 1376 C CA . PHE A 1 177 ? -12.077 37.993 34.249 1.00 33.47 177 PHE A CA 1
ATOM 1377 C C . PHE A 1 177 ? -12.157 36.491 34.569 1.00 33.47 177 PHE A C 1
ATOM 1379 O O . PHE A 1 177 ? -11.622 35.632 33.873 1.00 33.47 177 PHE A O 1
ATOM 1386 N N . THR A 1 178 ? -12.789 36.243 35.706 1.00 41.00 178 THR A N 1
ATOM 1387 C CA . THR A 1 178 ? -13.003 35.008 36.456 1.00 41.00 178 THR A CA 1
ATOM 1388 C C . THR A 1 178 ? -14.060 34.080 35.854 1.00 41.00 178 THR A C 1
ATOM 1390 O O . THR A 1 178 ? -15.002 34.535 35.217 1.00 41.00 178 THR A O 1
ATOM 1393 N N . SER A 1 179 ? -13.884 32.790 36.153 1.00 38.09 179 SER A N 1
ATOM 1394 C CA . SER A 1 179 ? -14.879 31.726 36.378 1.00 38.09 179 SER A CA 1
ATOM 1395 C C . SER A 1 179 ? -16.369 32.010 36.135 1.00 38.09 179 SER A C 1
ATOM 1397 O O . SER A 1 179 ? -16.950 32.912 36.743 1.00 38.09 179 SER A O 1
ATOM 1399 N N . GLY A 1 180 ? -16.987 31.071 35.419 1.00 45.84 180 GLY A N 1
ATOM 1400 C CA . GLY A 1 180 ? -18.385 30.656 35.521 1.00 45.84 180 GLY A CA 1
ATOM 1401 C C . GLY A 1 180 ? -18.473 29.194 35.118 1.00 45.84 180 GLY A C 1
ATOM 1402 O O . GLY A 1 180 ? -17.968 28.896 34.013 1.00 45.84 180 GLY A O 1
#

Foldseek 3Di:
DDDDDDDDDDDPPPPPPPDPPPPPDPDDDDDAAEEAQDFDCVVHDDPVCPVVRSVVSLVVCVVVVHQAYEDEDQQCQQDVAQLDGDCPVVLVVVCVSCVPRVHQYDYHYPCDDPHDGRHHPVCRPPDCPDPVNVVRVVSSVVVCVVSNDPPRPPPPPDDPPPPPDDDDDDDDDDDDDDDD